Protein AF-A0AAU9REI6-F1 (afdb_monomer_lite)

Organism: Thlaspi arvense (NCBI:txid13288)

Radius of gyration: 18.53 Å; chains: 1; bounding box: 43×31×55 Å

Foldseek 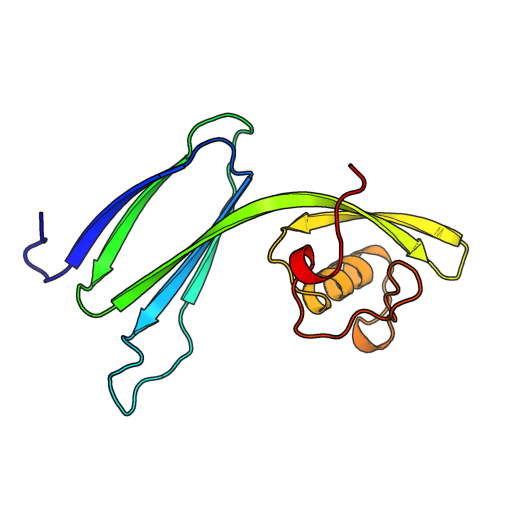3Di:
DQPPVQKDKDKDKDFQFQKKWKWKAADPVDPPGDGDTDIDIGGDPDGGDIDIDIDIGHPRIDIDMDGKHWDWDWDQDPVRDIDIDTDIQFQWLLNVLVRVCVVPVDHSVPDFDDDPNDTGDTPDGCNVRPDDPD

Structure (mmCIF, N/CA/C/O backbone):
data_AF-A0AAU9REI6-F1
#
_entry.id   AF-A0AAU9REI6-F1
#
loop_
_atom_site.group_PDB
_atom_site.id
_atom_site.type_symbol
_atom_site.label_atom_id
_atom_site.label_alt_id
_atom_site.label_comp_id
_atom_site.label_asym_id
_atom_site.label_entity_id
_atom_site.label_seq_id
_atom_site.pdbx_PDB_ins_code
_atom_site.Cartn_x
_atom_site.Cartn_y
_atom_site.Cartn_z
_atom_site.occupancy
_atom_site.B_iso_or_equiv
_atom_site.auth_seq_id
_atom_site.auth_comp_id
_atom_site.auth_asym_id
_atom_site.auth_atom_id
_atom_site.pdbx_PDB_model_num
ATOM 1 N N . MET A 1 1 ? 6.365 8.057 -30.609 1.00 49.59 1 MET A N 1
ATOM 2 C CA . MET A 1 1 ? 7.638 8.541 -31.191 1.00 49.59 1 MET A CA 1
ATOM 3 C C . MET A 1 1 ? 8.762 8.070 -30.280 1.00 49.59 1 MET A C 1
ATOM 5 O O . MET A 1 1 ? 8.627 8.240 -29.077 1.00 49.59 1 MET A O 1
ATOM 9 N N . LYS A 1 2 ? 9.795 7.400 -30.807 1.00 52.91 2 LYS A N 1
ATOM 10 C CA . LYS A 1 2 ? 10.993 7.056 -30.023 1.00 52.91 2 LYS A CA 1
ATOM 11 C C . LYS A 1 2 ? 11.885 8.297 -29.973 1.00 52.91 2 LYS A C 1
ATOM 13 O O . LYS A 1 2 ? 12.128 8.879 -31.028 1.00 52.91 2 LYS A O 1
ATOM 18 N N . ASN A 1 3 ? 12.324 8.707 -28.786 1.00 55.12 3 ASN A N 1
ATOM 19 C CA . ASN A 1 3 ? 13.347 9.743 -28.659 1.00 55.12 3 ASN A CA 1
ATOM 20 C C . ASN A 1 3 ? 14.689 9.189 -29.157 1.00 55.12 3 ASN A C 1
ATOM 22 O O . ASN A 1 3 ? 14.916 7.976 -29.146 1.00 55.12 3 ASN A O 1
ATOM 26 N N . VAL A 1 4 ? 15.570 10.087 -29.598 1.00 60.38 4 VAL A N 1
ATOM 27 C CA . VAL A 1 4 ? 16.878 9.788 -30.215 1.00 60.38 4 VAL A CA 1
ATOM 28 C C . VAL A 1 4 ? 17.780 8.930 -29.300 1.00 60.38 4 VAL A C 1
ATOM 30 O O . VAL A 1 4 ? 18.667 8.234 -29.783 1.00 60.38 4 VAL A O 1
ATOM 33 N N . ASP A 1 5 ? 17.457 8.875 -28.004 1.00 70.81 5 ASP A N 1
ATOM 34 C CA . ASP A 1 5 ? 18.157 8.132 -26.949 1.00 70.81 5 ASP A CA 1
ATOM 35 C C . ASP A 1 5 ? 17.648 6.688 -26.739 1.00 70.81 5 ASP A C 1
ATOM 37 O O . ASP A 1 5 ? 18.008 6.030 -25.765 1.00 70.81 5 ASP A O 1
ATOM 41 N N . GLY A 1 6 ? 16.759 6.177 -27.601 1.00 75.06 6 GLY A N 1
ATOM 42 C CA . GLY A 1 6 ? 16.184 4.828 -27.457 1.00 75.06 6 GLY A CA 1
ATOM 43 C C . GLY A 1 6 ? 15.088 4.713 -26.388 1.00 75.06 6 GLY A C 1
ATOM 44 O O . GLY A 1 6 ? 14.629 3.608 -26.073 1.00 75.06 6 GLY A O 1
ATOM 45 N N . LYS A 1 7 ? 14.627 5.847 -25.858 1.00 82.44 7 LYS A N 1
ATOM 46 C CA . LYS A 1 7 ? 13.520 5.936 -24.904 1.00 82.44 7 LYS A CA 1
ATOM 47 C C . LYS A 1 7 ? 12.178 6.078 -25.613 1.00 82.44 7 LYS A C 1
ATOM 49 O O . LYS A 1 7 ? 12.062 6.705 -26.669 1.00 82.44 7 LYS A O 1
ATOM 54 N N . THR A 1 8 ? 11.157 5.484 -25.016 1.00 82.94 8 THR A N 1
ATOM 55 C CA . THR A 1 8 ? 9.771 5.556 -25.463 1.00 82.94 8 THR A CA 1
ATOM 56 C C . THR A 1 8 ? 8.959 6.325 -24.433 1.00 82.94 8 THR A C 1
ATOM 58 O O . THR A 1 8 ? 9.051 6.071 -23.233 1.00 82.94 8 THR A O 1
ATOM 61 N N . MET A 1 9 ? 8.158 7.271 -24.917 1.00 84.31 9 MET A N 1
ATOM 62 C CA . MET A 1 9 ? 7.203 8.000 -24.094 1.00 84.31 9 MET A CA 1
ATOM 63 C C . MET A 1 9 ? 5.890 7.217 -24.022 1.00 84.31 9 MET A C 1
ATOM 65 O O . MET A 1 9 ? 5.316 6.863 -25.055 1.00 84.31 9 MET A O 1
ATOM 69 N N . LEU A 1 10 ? 5.436 6.946 -22.806 1.00 84.62 10 LEU A N 1
ATOM 70 C CA . LEU A 1 10 ? 4.155 6.331 -22.495 1.00 84.62 10 LEU A CA 1
ATOM 71 C C . LEU A 1 10 ? 3.254 7.397 -21.879 1.00 84.62 10 LEU A C 1
ATOM 73 O O . LEU A 1 10 ? 3.571 7.932 -20.817 1.00 84.62 10 LEU A O 1
ATOM 77 N N . ASN A 1 11 ? 2.136 7.669 -22.546 1.00 84.50 11 ASN A N 1
ATOM 78 C CA . ASN A 1 11 ? 1.111 8.589 -22.069 1.00 84.50 11 ASN A CA 1
ATOM 79 C C . ASN A 1 11 ? -0.104 7.763 -21.661 1.00 84.50 11 ASN A C 1
ATOM 81 O O . ASN A 1 11 ? -0.622 6.984 -22.462 1.00 84.50 11 ASN A O 1
ATOM 85 N N . LEU A 1 12 ? -0.527 7.910 -20.414 1.00 82.75 12 LEU A N 1
ATOM 86 C CA . LEU A 1 12 ? -1.611 7.141 -19.821 1.00 82.75 12 LEU A CA 1
ATOM 87 C C . LEU A 1 12 ? -2.624 8.108 -19.228 1.00 82.75 12 LEU A C 1
ATOM 89 O O . LEU A 1 12 ? -2.256 8.967 -18.429 1.00 82.75 12 LEU A O 1
ATOM 93 N N . GLU A 1 13 ? -3.886 7.927 -19.594 1.00 84.00 13 GLU A N 1
ATOM 94 C CA . GLU A 1 13 ? -5.023 8.598 -18.973 1.00 84.00 13 GLU A CA 1
ATOM 95 C C . GLU A 1 13 ? -5.792 7.556 -18.163 1.00 84.00 13 GLU A C 1
ATOM 97 O O . GLU A 1 13 ? -6.160 6.501 -18.687 1.00 84.00 13 GLU A O 1
ATOM 102 N N . VAL A 1 14 ? -5.981 7.817 -16.872 1.00 77.12 14 VAL A N 1
ATOM 103 C CA . VAL A 1 14 ? -6.639 6.880 -15.964 1.00 77.12 14 VAL A CA 1
ATOM 104 C C . VAL A 1 14 ? -7.764 7.575 -15.208 1.00 77.12 14 VAL A C 1
ATOM 106 O O . VAL A 1 14 ? -7.540 8.541 -14.476 1.00 77.12 14 VAL A O 1
ATOM 109 N N . ASP A 1 15 ? -8.968 7.025 -15.350 1.00 75.44 15 ASP A N 1
ATOM 110 C CA . ASP A 1 15 ? -10.191 7.528 -14.727 1.00 75.44 15 ASP A CA 1
ATOM 111 C C . ASP A 1 15 ? -10.451 6.849 -13.374 1.00 75.44 15 ASP A C 1
ATOM 113 O O . ASP A 1 15 ? -10.076 5.695 -13.149 1.00 75.44 15 ASP A O 1
ATOM 117 N N . ASN A 1 16 ? -11.123 7.566 -12.465 1.00 64.62 16 ASN A N 1
ATOM 118 C CA . ASN A 1 16 ? -11.704 7.037 -11.218 1.00 64.62 16 ASN A CA 1
ATOM 119 C C . ASN A 1 16 ? -10.749 6.246 -10.300 1.00 64.62 16 ASN A C 1
ATOM 121 O O . ASN A 1 16 ? -11.188 5.451 -9.468 1.00 64.62 16 ASN A O 1
ATOM 125 N N . SER A 1 17 ? -9.443 6.465 -10.430 1.00 64.44 17 SER A N 1
ATOM 126 C CA . SER A 1 17 ? -8.415 5.757 -9.669 1.00 64.44 17 SER A CA 1
ATOM 127 C C . SER A 1 17 ? -7.885 6.633 -8.543 1.00 64.44 17 SER A C 1
ATOM 129 O O . SER A 1 17 ? -7.616 7.817 -8.751 1.00 64.44 17 SER A O 1
ATOM 131 N N . ASN A 1 18 ? -7.707 6.056 -7.350 1.00 72.00 18 ASN A N 1
ATOM 132 C CA . ASN A 1 18 ? -7.211 6.813 -6.194 1.00 72.00 18 ASN A CA 1
ATOM 133 C C . ASN A 1 18 ? -5.679 6.886 -6.194 1.00 72.00 18 ASN A C 1
ATOM 135 O O . ASN A 1 18 ? -5.109 7.852 -5.693 1.00 72.00 18 ASN A O 1
ATOM 139 N N . PHE A 1 19 ? -5.001 5.873 -6.733 1.00 79.06 19 PHE A N 1
ATOM 140 C CA . PHE A 1 19 ? -3.560 5.893 -6.969 1.00 79.06 19 PHE A CA 1
ATOM 141 C C . PHE A 1 19 ? -3.164 4.880 -8.043 1.00 79.06 19 PHE A C 1
ATOM 143 O O . PHE A 1 19 ? -3.918 3.957 -8.357 1.00 79.06 19 PHE A O 1
ATOM 150 N N . ILE A 1 20 ? -1.955 5.036 -8.573 1.00 83.00 20 ILE A N 1
ATOM 151 C CA . ILE A 1 20 ? -1.339 4.097 -9.510 1.00 83.00 20 ILE A CA 1
ATOM 152 C C . ILE A 1 20 ? 0.013 3.675 -8.949 1.00 83.00 20 ILE A C 1
ATOM 154 O O . ILE A 1 20 ? 0.840 4.517 -8.602 1.00 83.00 20 ILE A O 1
ATOM 158 N N . ASP A 1 21 ? 0.228 2.367 -8.870 1.00 83.44 21 ASP A N 1
ATOM 159 C CA . ASP A 1 21 ? 1.534 1.783 -8.602 1.00 83.44 21 ASP A CA 1
ATOM 160 C C . ASP A 1 21 ? 2.209 1.478 -9.944 1.00 83.44 21 ASP A C 1
ATOM 162 O O . ASP A 1 21 ? 1.668 0.757 -10.786 1.00 83.44 21 ASP A O 1
ATOM 166 N N . ILE A 1 22 ? 3.396 2.041 -10.144 1.00 86.12 22 ILE A N 1
ATOM 167 C CA . ILE A 1 22 ? 4.214 1.875 -11.345 1.00 86.12 22 ILE A CA 1
ATOM 168 C C . ILE A 1 22 ? 5.469 1.125 -10.942 1.00 86.12 22 ILE A C 1
ATOM 170 O O . ILE A 1 22 ? 6.223 1.595 -10.089 1.00 86.12 22 ILE A O 1
ATOM 174 N N . LYS A 1 23 ? 5.716 -0.022 -11.563 1.00 86.19 23 LYS A N 1
ATOM 175 C CA . LYS A 1 23 ? 6.941 -0.792 -11.363 1.00 86.19 23 LYS A CA 1
ATOM 176 C C . LYS A 1 23 ? 7.691 -0.858 -12.686 1.00 86.19 23 LYS A C 1
ATOM 178 O O . LYS A 1 23 ? 7.157 -1.343 -13.678 1.00 86.19 23 LYS A O 1
ATOM 183 N N . ILE A 1 24 ? 8.912 -0.333 -12.704 1.00 86.12 24 ILE A N 1
ATOM 184 C CA . ILE A 1 24 ? 9.781 -0.381 -13.886 1.00 86.12 24 ILE A CA 1
ATOM 185 C C . ILE A 1 24 ? 10.889 -1.388 -13.612 1.00 86.12 24 ILE A C 1
ATOM 187 O O . ILE A 1 24 ? 11.640 -1.229 -12.644 1.00 86.12 24 ILE A O 1
ATOM 191 N N . GLU A 1 25 ? 10.983 -2.409 -14.458 1.00 84.62 25 GLU A N 1
ATOM 192 C CA . GLU A 1 25 ? 11.917 -3.526 -14.304 1.00 84.62 25 GLU A CA 1
ATOM 193 C C . GLU A 1 25 ? 12.695 -3.775 -15.596 1.00 84.62 25 GLU A C 1
ATOM 195 O O . GLU A 1 25 ? 12.280 -3.371 -16.682 1.00 84.62 25 GLU A O 1
ATOM 200 N N . GLU A 1 26 ? 13.838 -4.448 -15.487 1.00 81.38 26 GLU A N 1
ATOM 201 C CA . GLU A 1 26 ? 14.521 -4.986 -16.663 1.00 81.38 26 GLU A CA 1
ATOM 202 C C . GLU A 1 26 ? 13.765 -6.208 -17.205 1.00 81.38 26 GLU A C 1
ATOM 204 O O . GLU A 1 26 ? 13.049 -6.884 -16.463 1.00 81.38 26 GLU A O 1
ATOM 209 N N . ASP A 1 27 ? 13.903 -6.482 -18.504 1.00 73.44 27 ASP A N 1
ATOM 210 C CA . ASP A 1 27 ? 13.279 -7.646 -19.135 1.00 73.44 27 ASP A CA 1
ATOM 211 C C . ASP A 1 27 ? 13.744 -8.955 -18.450 1.00 73.44 27 ASP A C 1
ATOM 213 O O . ASP A 1 27 ? 14.925 -9.314 -18.531 1.00 73.44 27 ASP A O 1
ATOM 217 N N . PRO A 1 28 ? 12.834 -9.702 -17.793 1.00 63.91 28 PRO A N 1
ATOM 218 C CA . PRO A 1 28 ? 13.172 -10.874 -16.995 1.00 63.91 28 PRO A CA 1
ATOM 219 C C . PRO A 1 28 ? 13.622 -12.069 -17.841 1.00 63.91 28 PRO A C 1
ATOM 221 O O . PRO A 1 28 ? 14.075 -13.067 -17.278 1.00 63.91 28 PRO A O 1
ATOM 224 N N . THR A 1 29 ? 13.493 -12.001 -19.171 1.00 71.38 29 THR A N 1
ATOM 225 C CA . THR A 1 29 ? 13.997 -13.031 -20.088 1.00 71.38 29 THR A CA 1
ATOM 226 C C . THR A 1 29 ? 15.512 -12.953 -20.290 1.00 71.38 29 THR A C 1
ATOM 228 O O . THR A 1 29 ? 16.111 -13.894 -20.816 1.00 71.38 29 THR A O 1
ATOM 231 N N . ARG A 1 30 ? 16.164 -11.870 -19.838 1.00 69.12 30 ARG A N 1
ATOM 232 C CA . ARG A 1 30 ? 17.610 -11.669 -19.981 1.00 69.12 30 ARG A CA 1
ATOM 233 C C . ARG A 1 30 ? 18.365 -12.248 -18.769 1.00 69.12 30 ARG A C 1
ATOM 235 O O . ARG A 1 30 ? 18.139 -11.819 -17.637 1.00 69.12 30 ARG A O 1
ATOM 242 N N . PRO A 1 31 ? 19.268 -13.228 -18.964 1.00 64.75 31 PRO A N 1
ATOM 243 C CA . PRO A 1 31 ? 19.987 -13.861 -17.860 1.00 64.75 31 PRO A CA 1
ATOM 244 C C . PRO A 1 31 ? 21.003 -12.906 -17.210 1.00 64.75 31 PRO A C 1
ATOM 246 O O . PRO A 1 31 ? 21.703 -12.170 -17.900 1.00 64.75 31 PRO A O 1
ATOM 249 N N . GLY A 1 32 ? 21.111 -12.952 -15.876 1.00 66.00 32 GLY A N 1
ATOM 250 C CA . GLY A 1 32 ? 22.107 -12.200 -15.092 1.00 66.00 32 GLY A CA 1
ATOM 251 C C . GLY A 1 32 ? 21.663 -10.825 -14.573 1.00 66.00 32 GLY A C 1
ATOM 252 O O . GLY A 1 32 ? 22.461 -10.146 -13.931 1.00 66.00 32 GLY A O 1
ATOM 253 N N . GLN A 1 33 ? 20.416 -10.414 -14.819 1.00 61.22 33 GLN A N 1
ATOM 254 C CA . GLN A 1 33 ? 19.882 -9.116 -14.392 1.00 61.22 33 GLN A CA 1
ATOM 255 C C . GLN A 1 33 ? 19.092 -9.186 -13.074 1.00 61.22 33 GLN A C 1
ATOM 257 O O . GLN A 1 33 ? 18.450 -10.189 -12.750 1.00 61.22 33 GLN A O 1
ATOM 262 N N . S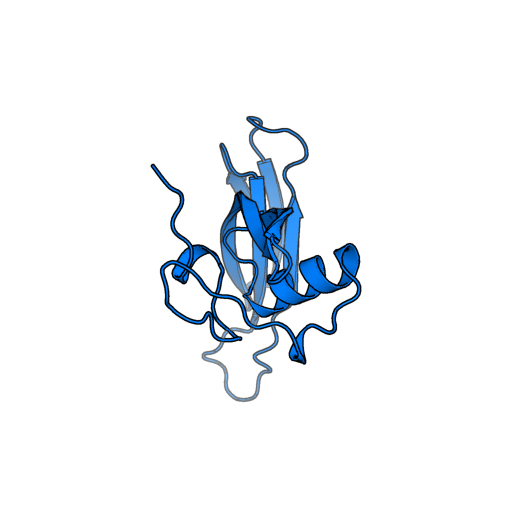ER A 1 34 ? 19.172 -8.112 -12.282 1.00 58.59 34 SER A N 1
ATOM 263 C CA . SER A 1 34 ? 18.517 -8.004 -10.974 1.00 58.59 34 SER A CA 1
ATOM 264 C C . SER A 1 34 ? 17.008 -7.809 -11.131 1.00 58.59 34 SER A C 1
ATOM 266 O O . SER A 1 34 ? 16.560 -6.919 -11.847 1.00 58.59 34 SER A O 1
ATOM 268 N N . ARG A 1 35 ? 16.210 -8.601 -10.403 1.00 61.06 35 ARG A N 1
ATOM 269 C CA . ARG A 1 35 ? 14.733 -8.539 -10.409 1.00 61.06 35 ARG A CA 1
ATOM 270 C C . ARG A 1 35 ? 14.142 -7.422 -9.539 1.00 61.06 35 ARG A C 1
ATOM 272 O O . ARG A 1 35 ? 12.932 -7.382 -9.330 1.00 61.06 35 ARG A O 1
ATOM 279 N N . HIS A 1 36 ? 14.973 -6.551 -8.974 1.00 60.50 36 HIS A N 1
ATOM 280 C CA . HIS A 1 36 ? 14.508 -5.464 -8.118 1.00 60.50 36 HIS A CA 1
ATOM 281 C C . HIS A 1 36 ? 14.149 -4.239 -8.966 1.00 60.50 36 HIS A C 1
ATOM 283 O O . HIS A 1 36 ? 14.934 -3.300 -9.081 1.00 60.50 36 HIS A O 1
ATOM 289 N N . GLY A 1 37 ? 12.962 -4.243 -9.574 1.00 66.12 37 GLY A N 1
ATOM 290 C CA . GLY A 1 37 ? 12.413 -3.046 -10.196 1.00 66.12 37 GLY A CA 1
ATOM 291 C C . GLY A 1 37 ? 12.055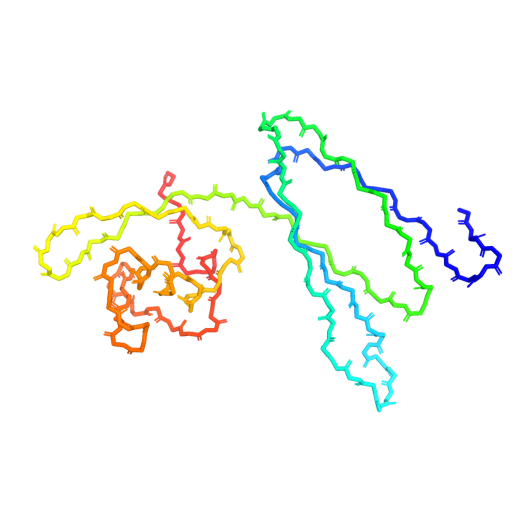 -1.972 -9.176 1.00 66.12 37 GLY A C 1
ATOM 292 O O . GLY A 1 37 ? 11.777 -2.243 -8.004 1.00 66.12 37 GLY A O 1
ATOM 293 N N . LYS A 1 38 ? 12.049 -0.718 -9.631 1.00 76.25 38 LYS A N 1
ATOM 294 C CA . LYS A 1 38 ? 11.674 0.422 -8.792 1.00 76.25 38 LYS A CA 1
ATOM 295 C C . LYS A 1 38 ? 10.158 0.569 -8.803 1.00 76.25 38 LYS A C 1
ATOM 297 O O . LYS A 1 38 ? 9.579 0.842 -9.853 1.00 76.25 38 LYS A O 1
ATOM 302 N N . LEU A 1 39 ? 9.539 0.405 -7.635 1.00 77.94 39 LEU A N 1
ATOM 303 C CA . LEU A 1 39 ? 8.123 0.693 -7.424 1.00 77.94 39 LEU A CA 1
ATOM 304 C C . LEU A 1 39 ? 7.948 2.169 -7.044 1.00 77.94 39 LEU A C 1
ATOM 306 O O . LEU A 1 39 ? 8.596 2.659 -6.119 1.00 77.94 39 LEU A O 1
ATOM 310 N N . ALA A 1 40 ? 7.063 2.869 -7.742 1.00 80.56 40 ALA A N 1
ATOM 311 C CA . ALA A 1 40 ? 6.643 4.226 -7.432 1.00 80.56 40 ALA A CA 1
ATOM 312 C C . ALA A 1 40 ? 5.118 4.270 -7.309 1.00 80.56 40 ALA A C 1
ATOM 314 O O . ALA A 1 40 ? 4.408 3.824 -8.206 1.00 80.56 40 ALA A O 1
ATOM 315 N N . LYS A 1 41 ? 4.622 4.829 -6.204 1.00 81.75 41 LYS A N 1
ATOM 316 C CA . LYS A 1 41 ? 3.192 5.026 -5.953 1.00 81.75 41 LYS A CA 1
ATOM 317 C C . LYS A 1 41 ? 2.831 6.476 -6.237 1.00 81.75 41 LYS A C 1
ATOM 319 O O . LYS A 1 41 ? 3.351 7.378 -5.580 1.00 81.75 41 LYS A O 1
ATOM 324 N N . ILE A 1 42 ? 1.955 6.700 -7.210 1.00 81.19 42 ILE A N 1
ATOM 325 C CA . ILE A 1 42 ? 1.487 8.029 -7.607 1.00 81.19 42 ILE A CA 1
ATOM 326 C C . ILE A 1 42 ? 0.050 8.211 -7.103 1.00 81.19 42 ILE A C 1
ATOM 328 O O . ILE A 1 42 ? -0.859 7.561 -7.623 1.00 81.19 42 ILE A O 1
ATOM 332 N N . PRO A 1 43 ? -0.184 9.057 -6.084 1.00 75.81 43 PRO A N 1
ATOM 333 C CA . PRO A 1 43 ? -1.528 9.328 -5.588 1.00 75.81 43 PRO A CA 1
ATOM 334 C C . PRO A 1 43 ? -2.282 10.265 -6.531 1.00 75.81 43 PRO A C 1
ATOM 336 O O . PRO A 1 43 ? -1.714 11.240 -7.032 1.00 75.81 43 PRO A O 1
ATOM 339 N N . ASN A 1 44 ? -3.577 10.012 -6.724 1.00 73.94 44 ASN A N 1
ATOM 340 C CA . ASN A 1 44 ? -4.461 10.974 -7.364 1.00 73.94 44 ASN A CA 1
ATOM 341 C C . ASN A 1 44 ? -4.801 12.087 -6.372 1.00 73.94 44 ASN A C 1
ATOM 343 O O . ASN A 1 44 ? -5.303 11.829 -5.278 1.00 73.94 44 ASN A O 1
ATOM 347 N N . LYS A 1 45 ? -4.457 13.326 -6.737 1.00 67.69 45 LYS A N 1
ATOM 348 C CA . LYS A 1 45 ? -4.630 14.499 -5.872 1.00 67.69 45 LYS A CA 1
ATOM 349 C C . LYS A 1 45 ? -6.088 14.950 -5.793 1.00 67.69 45 LYS A C 1
ATOM 351 O O . LYS A 1 45 ? -6.457 15.542 -4.783 1.00 67.69 45 LYS A O 1
ATOM 356 N N . THR A 1 46 ? -6.902 14.627 -6.799 1.00 62.81 46 THR A N 1
ATOM 357 C CA . THR A 1 46 ? -8.312 15.022 -6.858 1.00 62.81 46 THR A CA 1
ATOM 358 C C . THR A 1 46 ? -9.185 13.813 -7.179 1.00 62.81 46 THR A C 1
ATOM 360 O O . THR A 1 46 ? -9.062 13.185 -8.229 1.00 62.81 46 THR A O 1
ATOM 363 N N . LEU A 1 47 ? -10.088 13.470 -6.260 1.00 60.47 47 LEU A N 1
ATOM 364 C CA . LEU A 1 47 ? -11.007 12.348 -6.437 1.00 60.47 47 LEU A CA 1
ATOM 365 C C . LEU A 1 47 ? -12.023 12.670 -7.546 1.00 60.47 47 LEU A C 1
ATOM 367 O O . LEU A 1 47 ? -12.756 13.648 -7.436 1.00 60.47 47 LEU A O 1
ATOM 371 N N . GLY A 1 48 ? -12.077 11.838 -8.589 1.00 63.28 48 GLY A N 1
ATOM 372 C CA . GLY A 1 48 ? -12.994 12.009 -9.726 1.00 63.28 48 GLY A CA 1
ATOM 373 C C . GLY A 1 48 ? -12.411 12.773 -10.919 1.00 63.28 48 GLY A C 1
ATOM 374 O O . GLY A 1 48 ? -13.076 12.871 -11.946 1.00 63.28 48 GLY A O 1
ATOM 375 N N . GLU A 1 49 ? -11.171 13.265 -10.826 1.00 73.38 49 GLU A N 1
ATOM 376 C CA . GLU A 1 49 ? -10.444 13.789 -11.985 1.00 73.38 49 GLU A CA 1
ATOM 377 C C . GLU A 1 49 ? -9.610 12.696 -12.657 1.00 73.38 49 GLU A C 1
ATOM 379 O O . GLU A 1 49 ? -9.085 11.782 -12.006 1.00 73.38 49 GLU A O 1
ATOM 384 N N . LYS A 1 50 ? -9.471 12.825 -13.978 1.00 77.44 50 LYS A N 1
ATOM 385 C CA . LYS A 1 50 ? -8.600 11.976 -14.785 1.00 77.44 50 LYS A CA 1
ATOM 386 C C . LYS A 1 50 ? -7.144 12.232 -14.420 1.00 77.44 50 LYS A C 1
ATOM 388 O O . LYS A 1 50 ? -6.690 13.376 -14.418 1.00 77.44 50 LYS A O 1
ATOM 393 N N . MET A 1 51 ? -6.392 11.171 -14.157 1.00 79.88 51 MET A N 1
ATOM 394 C CA . MET A 1 51 ? -4.952 11.269 -13.957 1.00 79.88 51 MET A CA 1
ATOM 395 C C . MET A 1 51 ? -4.232 11.055 -15.286 1.00 79.88 51 MET A C 1
ATOM 397 O O . MET A 1 51 ? -4.358 9.997 -15.896 1.00 79.88 51 MET A O 1
ATOM 401 N N . ASN A 1 52 ? -3.424 12.038 -15.684 1.00 83.25 52 ASN A N 1
ATOM 402 C CA . ASN A 1 52 ? -2.528 11.933 -16.831 1.00 83.25 52 ASN A CA 1
ATOM 403 C C . ASN A 1 52 ? -1.101 11.651 -16.362 1.00 83.25 52 ASN A C 1
ATOM 405 O O . ASN A 1 52 ? -0.524 12.436 -15.606 1.00 83.25 52 ASN A O 1
ATOM 409 N N . ILE A 1 53 ? -0.526 10.546 -16.824 1.00 83.50 53 ILE A N 1
ATOM 410 C CA . ILE A 1 53 ? 0.850 10.157 -16.525 1.00 83.50 53 ILE A CA 1
ATOM 411 C C . ILE A 1 53 ? 1.632 10.105 -17.828 1.00 83.50 53 ILE A C 1
ATOM 413 O O . ILE A 1 53 ? 1.290 9.352 -18.735 1.00 83.50 53 ILE A O 1
ATOM 417 N N . ASN A 1 54 ? 2.717 10.872 -17.876 1.00 85.75 54 ASN A N 1
ATOM 418 C CA . ASN A 1 54 ? 3.704 10.800 -18.942 1.00 85.75 54 ASN A CA 1
ATOM 419 C C . ASN A 1 54 ? 4.975 10.182 -18.359 1.00 85.75 54 ASN A C 1
ATOM 421 O O . ASN A 1 54 ? 5.570 10.736 -17.432 1.00 85.75 54 ASN A O 1
ATOM 425 N N . LEU A 1 55 ? 5.370 9.021 -18.872 1.00 85.38 55 LEU A N 1
ATOM 426 C CA . LEU A 1 55 ? 6.570 8.304 -18.451 1.00 85.38 55 LEU A CA 1
ATOM 427 C C . LEU A 1 55 ? 7.504 8.167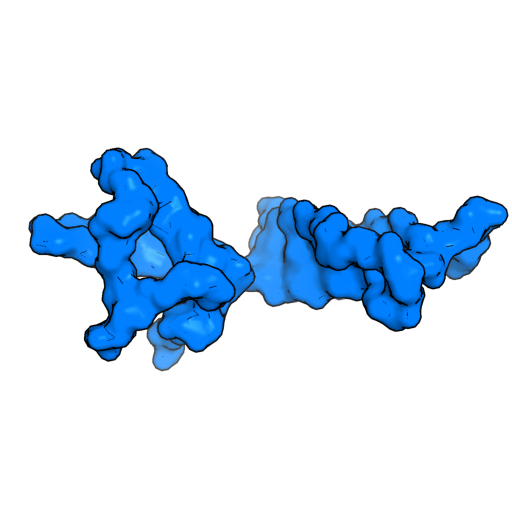 -19.639 1.00 85.38 55 LEU A C 1
ATOM 429 O O . LEU A 1 55 ? 7.104 7.681 -20.693 1.00 85.38 55 LEU A O 1
ATOM 433 N N . GLU A 1 56 ? 8.762 8.537 -19.457 1.00 86.69 56 GLU A N 1
ATOM 434 C CA . GLU A 1 56 ? 9.805 8.228 -20.423 1.00 86.69 56 GLU A CA 1
ATOM 435 C C . GLU A 1 56 ? 10.583 7.007 -19.935 1.00 86.69 56 GLU A C 1
ATOM 437 O O . GLU A 1 56 ? 11.188 7.028 -18.860 1.00 86.69 56 GLU A O 1
ATOM 442 N N . VAL A 1 57 ? 10.531 5.921 -20.705 1.00 85.31 57 VAL A N 1
ATOM 443 C CA . VAL A 1 57 ? 11.108 4.632 -20.314 1.00 85.31 57 VAL A CA 1
ATOM 444 C C . VAL A 1 57 ? 11.998 4.096 -21.427 1.00 85.31 57 VAL A C 1
ATOM 446 O O . VAL A 1 57 ? 11.662 4.181 -22.607 1.00 85.31 57 VAL A O 1
ATOM 449 N N . ASP A 1 58 ? 13.150 3.539 -21.058 1.00 86.62 58 ASP A N 1
ATOM 450 C CA . ASP A 1 58 ? 14.042 2.863 -22.000 1.00 86.62 58 ASP A CA 1
ATOM 451 C C . ASP A 1 58 ? 13.323 1.689 -22.676 1.00 86.62 58 ASP A C 1
ATOM 453 O O . ASP A 1 58 ? 12.660 0.894 -22.011 1.00 86.62 58 ASP A O 1
ATOM 457 N N . SER A 1 59 ? 13.496 1.531 -23.991 1.00 80.75 59 SER A N 1
ATOM 458 C CA . SER A 1 59 ? 12.791 0.487 -24.758 1.00 80.75 59 SER A CA 1
ATOM 459 C C . SER A 1 59 ? 13.150 -0.955 -24.353 1.00 80.75 59 SER A C 1
ATOM 461 O O . SER A 1 59 ? 12.530 -1.891 -24.845 1.00 80.75 59 SER A O 1
ATOM 463 N N . SER A 1 60 ? 14.161 -1.147 -23.500 1.00 82.12 60 SER A N 1
ATOM 464 C CA . SER A 1 60 ? 14.600 -2.442 -22.961 1.00 82.12 60 SER A CA 1
ATOM 465 C C . SER A 1 60 ? 13.973 -2.807 -21.609 1.00 82.12 60 SER A C 1
ATOM 467 O O . SER A 1 60 ? 14.274 -3.876 -21.077 1.00 82.12 60 SER A O 1
ATOM 469 N N . LYS A 1 61 ? 13.155 -1.923 -21.027 1.00 85.50 61 LYS A N 1
ATOM 470 C CA . LYS A 1 61 ? 12.523 -2.122 -19.718 1.00 85.50 61 LYS A CA 1
ATOM 471 C C . LYS A 1 61 ? 11.056 -2.499 -19.867 1.00 85.50 61 LYS A C 1
ATOM 473 O O . LYS A 1 61 ? 10.373 -2.054 -20.787 1.00 85.50 61 LYS A O 1
ATOM 478 N N . ILE A 1 62 ? 10.569 -3.282 -18.914 1.00 83.62 62 ILE A N 1
ATOM 479 C CA . ILE A 1 62 ? 9.154 -3.601 -18.756 1.00 83.62 62 ILE A CA 1
ATOM 480 C C . ILE A 1 62 ? 8.541 -2.625 -17.755 1.00 83.62 62 ILE A C 1
ATOM 482 O O . ILE A 1 62 ? 9.149 -2.283 -16.738 1.00 83.62 62 ILE A O 1
ATOM 486 N N . VAL A 1 63 ? 7.328 -2.167 -18.063 1.00 86.25 63 VAL A N 1
ATOM 487 C CA . VAL A 1 63 ? 6.540 -1.283 -17.204 1.00 86.25 63 VAL A CA 1
ATOM 488 C C . VAL A 1 63 ? 5.285 -2.023 -16.768 1.00 86.25 63 VAL A C 1
ATOM 490 O O . VAL A 1 63 ? 4.377 -2.242 -17.566 1.00 86.25 63 VAL A O 1
ATOM 493 N N . ASP A 1 64 ? 5.233 -2.373 -15.490 1.00 86.12 64 ASP A N 1
ATOM 494 C CA . ASP A 1 64 ? 4.046 -2.903 -14.833 1.00 86.12 64 ASP A CA 1
ATOM 495 C C . ASP A 1 64 ? 3.239 -1.741 -14.243 1.00 86.12 64 ASP A C 1
ATOM 497 O O . ASP A 1 64 ? 3.733 -0.966 -13.417 1.00 86.12 64 ASP A O 1
ATOM 501 N N . LEU A 1 65 ? 1.973 -1.642 -14.642 1.00 84.94 65 LEU A N 1
ATOM 502 C CA . LEU A 1 65 ? 1.037 -0.622 -14.175 1.00 84.94 65 LEU A CA 1
ATOM 503 C C . LEU A 1 65 ? -0.079 -1.288 -13.382 1.00 84.94 65 LEU A C 1
ATOM 505 O O . LEU A 1 65 ? -0.740 -2.203 -13.874 1.00 84.94 65 LEU A O 1
ATOM 509 N N . ARG A 1 66 ? -0.307 -0.828 -12.151 1.00 82.81 66 ARG A N 1
ATOM 510 C CA . ARG A 1 66 ? -1.371 -1.346 -11.289 1.00 82.81 66 ARG A CA 1
ATOM 511 C C . ARG A 1 66 ? -2.237 -0.205 -10.785 1.00 82.81 66 ARG A C 1
ATOM 513 O O . ARG A 1 66 ? -1.764 0.707 -10.113 1.00 82.81 66 ARG A O 1
ATOM 520 N N . ILE A 1 67 ? -3.523 -0.282 -11.101 1.00 83.44 67 ILE A N 1
ATOM 521 C CA . ILE A 1 67 ? -4.519 0.713 -10.709 1.00 83.44 67 ILE A CA 1
ATOM 522 C C . ILE A 1 67 ? -5.083 0.351 -9.339 1.00 83.44 67 ILE A C 1
ATOM 524 O O . ILE A 1 67 ? -5.612 -0.745 -9.150 1.00 83.44 67 ILE A O 1
ATOM 528 N N . GLY A 1 68 ? -4.923 1.253 -8.375 1.00 80.50 68 GLY A N 1
ATOM 529 C CA . GLY A 1 68 ? -5.275 1.023 -6.985 1.00 80.50 68 GLY A CA 1
ATOM 530 C C . GLY A 1 68 ? -6.414 1.912 -6.505 1.00 80.50 68 GLY A C 1
ATOM 531 O O . GLY A 1 68 ? -6.534 3.085 -6.870 1.00 80.50 68 GLY A O 1
ATOM 532 N N . HIS A 1 69 ? -7.220 1.355 -5.605 1.00 79.06 69 HIS A N 1
ATOM 533 C CA . HIS A 1 69 ? -8.217 2.112 -4.858 1.00 79.06 69 HIS A CA 1
ATOM 534 C C . HIS A 1 69 ? -7.822 2.184 -3.389 1.00 79.06 69 HIS A C 1
ATOM 536 O O . HIS A 1 69 ? -7.207 1.274 -2.826 1.00 79.06 69 HIS A O 1
ATOM 542 N N . VAL A 1 70 ? -8.176 3.304 -2.774 1.00 78.94 70 VAL A N 1
ATOM 543 C CA . VAL A 1 70 ? -8.046 3.504 -1.331 1.00 78.94 70 VAL A CA 1
ATOM 544 C C . VAL A 1 70 ? -9.340 3.046 -0.683 1.00 78.94 70 VAL A C 1
ATOM 546 O O . VAL A 1 70 ? -10.415 3.462 -1.107 1.00 78.94 70 VAL A O 1
ATOM 549 N N . MET A 1 71 ? -9.225 2.227 0.354 1.00 81.69 71 MET A N 1
ATOM 550 C CA . MET A 1 71 ? -10.338 1.811 1.195 1.00 81.69 71 MET A CA 1
ATOM 551 C C . MET A 1 71 ? -10.048 2.148 2.657 1.00 81.69 71 MET A C 1
ATOM 553 O O . MET A 1 71 ? -8.892 2.204 3.088 1.00 81.69 71 MET A O 1
ATOM 557 N N . GLN A 1 72 ? -11.107 2.372 3.429 1.00 86.62 72 GLN A N 1
ATOM 558 C CA . GLN A 1 72 ? -11.012 2.421 4.882 1.00 86.62 72 GLN A CA 1
ATOM 559 C C . GLN A 1 72 ? -11.328 1.044 5.448 1.00 86.62 72 GLN A C 1
ATOM 561 O O . GLN A 1 72 ? -12.320 0.422 5.071 1.00 86.62 72 GLN A O 1
ATOM 566 N N . ILE A 1 73 ? -10.485 0.579 6.364 1.00 88.31 73 ILE A N 1
ATOM 567 C CA . ILE A 1 73 ? -10.731 -0.631 7.141 1.00 88.31 73 ILE A CA 1
ATOM 568 C C . ILE A 1 73 ? -10.858 -0.277 8.618 1.00 88.31 73 ILE A C 1
ATOM 570 O O . ILE A 1 73 ? -10.211 0.649 9.116 1.00 88.31 73 ILE A O 1
ATOM 574 N N . PHE A 1 74 ? -11.684 -1.047 9.314 1.00 89.81 74 PHE A N 1
ATOM 575 C CA . PHE A 1 74 ? -11.876 -0.939 10.752 1.00 89.81 74 PHE A CA 1
ATOM 576 C C . PHE A 1 74 ? -11.175 -2.114 11.419 1.00 89.81 74 PHE A C 1
ATOM 578 O O . PHE A 1 74 ? -11.539 -3.271 11.205 1.00 89.81 74 PHE A O 1
ATOM 585 N N . CYS A 1 75 ? -10.162 -1.825 12.224 1.00 89.75 75 CYS A N 1
ATOM 586 C CA . CYS A 1 75 ? -9.457 -2.838 12.994 1.00 89.75 75 CYS A CA 1
ATOM 587 C C . CYS A 1 75 ? -9.912 -2.752 14.446 1.00 89.75 75 CYS A C 1
ATOM 589 O O . CYS A 1 75 ? -9.821 -1.700 15.074 1.00 89.75 75 CYS A O 1
ATOM 591 N N . LYS A 1 76 ? -10.399 -3.867 14.990 1.00 90.31 76 LYS A N 1
ATOM 592 C CA . LYS A 1 76 ? -10.737 -3.972 16.408 1.00 90.31 76 LYS A CA 1
ATOM 593 C C . LYS A 1 76 ? -9.558 -4.581 17.157 1.00 90.31 76 LYS A C 1
ATOM 595 O O . LYS A 1 76 ? -9.103 -5.668 16.808 1.00 90.31 76 LYS A O 1
ATOM 600 N N . THR A 1 77 ? -9.060 -3.884 18.170 1.00 87.56 77 THR A N 1
ATOM 601 C CA . THR A 1 77 ? -7.975 -4.379 19.020 1.00 87.56 77 THR A CA 1
ATOM 602 C C . THR A 1 77 ? -8.506 -5.424 20.003 1.00 87.56 77 THR A C 1
ATOM 604 O O . THR A 1 77 ? -9.711 -5.505 20.262 1.00 87.56 77 THR A O 1
ATOM 607 N N . HIS A 1 78 ? -7.609 -6.212 20.602 1.00 83.88 78 HIS A N 1
ATOM 608 C CA . HIS A 1 78 ? -7.979 -7.187 21.637 1.00 83.88 78 HIS A CA 1
ATOM 609 C C . HIS A 1 78 ? -8.606 -6.533 22.886 1.00 83.88 78 HIS A C 1
ATOM 611 O O . HIS A 1 78 ? -9.339 -7.191 23.613 1.00 83.88 78 HIS A O 1
ATOM 617 N N . MET A 1 79 ? -8.377 -5.230 23.099 1.00 86.75 79 MET A N 1
ATOM 618 C CA . MET A 1 79 ? -9.002 -4.434 24.166 1.00 86.75 79 MET A CA 1
ATOM 619 C C . MET A 1 79 ? -10.392 -3.897 23.780 1.00 86.75 79 MET A C 1
ATOM 621 O O . MET A 1 79 ? -11.012 -3.163 24.542 1.00 86.75 79 MET A O 1
ATOM 625 N N . GLY A 1 80 ? -10.884 -4.209 22.576 1.00 88.38 80 GLY A N 1
ATOM 626 C CA . GLY A 1 80 ? -12.192 -3.777 22.087 1.00 88.38 80 GLY A CA 1
ATOM 627 C C . GLY A 1 80 ? -12.230 -2.388 21.441 1.00 88.38 80 GLY A C 1
ATOM 628 O O . GLY A 1 80 ? -13.279 -2.010 20.917 1.00 88.38 80 GLY A O 1
ATOM 629 N N . LYS A 1 81 ? -11.110 -1.654 21.406 1.00 91.50 81 LYS A N 1
ATOM 630 C CA . LYS A 1 81 ? -10.994 -0.358 20.718 1.00 91.50 81 LYS A CA 1
ATOM 631 C C . LYS A 1 81 ? -11.043 -0.565 19.204 1.00 91.50 81 LYS A C 1
ATOM 633 O O . LYS A 1 81 ? -10.369 -1.448 18.681 1.00 91.50 81 LYS A O 1
ATOM 638 N N . THR A 1 82 ? -11.813 0.258 18.498 1.00 91.38 82 THR A N 1
ATOM 639 C CA . THR A 1 82 ? -11.835 0.254 17.028 1.00 91.38 82 THR A CA 1
ATOM 640 C C . THR A 1 82 ? -10.966 1.389 16.505 1.00 91.38 82 THR A C 1
ATOM 642 O O . THR A 1 82 ? -11.139 2.535 16.915 1.00 91.38 82 THR A O 1
ATOM 645 N N . ILE A 1 83 ? -10.036 1.070 15.609 1.00 92.06 83 ILE A N 1
ATOM 646 C CA . ILE A 1 83 ? -9.205 2.036 14.892 1.00 92.06 83 ILE A CA 1
ATOM 647 C C . ILE A 1 83 ? -9.560 2.017 13.408 1.00 92.06 83 ILE A C 1
ATOM 649 O O . ILE A 1 83 ? -9.795 0.957 12.826 1.00 92.06 83 ILE A O 1
ATOM 653 N N . THR A 1 84 ? -9.573 3.194 12.792 1.00 91.25 84 THR A N 1
ATOM 654 C CA . THR A 1 84 ? -9.782 3.341 11.350 1.00 91.25 84 THR A CA 1
ATOM 655 C C . THR A 1 84 ? -8.432 3.490 10.660 1.00 91.25 84 THR A C 1
ATOM 657 O O . THR A 1 84 ? -7.619 4.340 11.041 1.00 91.25 84 THR A O 1
ATOM 660 N N . LEU A 1 85 ? -8.191 2.673 9.636 1.00 90.50 85 LEU A N 1
ATOM 661 C CA . LEU A 1 85 ? -6.986 2.723 8.812 1.00 90.50 85 LEU A CA 1
ATOM 662 C C . LEU A 1 85 ? -7.348 2.979 7.356 1.00 90.50 85 LEU A C 1
ATOM 664 O O . LEU A 1 85 ? -8.220 2.319 6.796 1.00 90.50 85 LEU A O 1
ATOM 668 N N . THR A 1 86 ? -6.610 3.889 6.731 1.00 87.88 86 THR A N 1
ATOM 669 C CA . THR A 1 86 ? -6.654 4.108 5.286 1.00 87.88 86 THR A CA 1
ATOM 670 C C . THR A 1 86 ? -5.596 3.231 4.625 1.00 87.88 86 THR A C 1
ATOM 6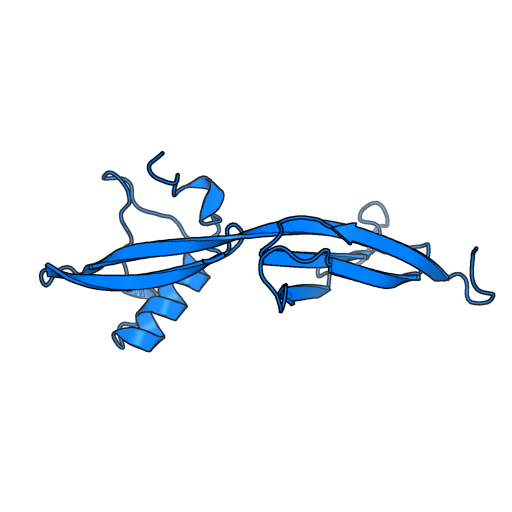72 O O . THR A 1 86 ? -4.390 3.426 4.842 1.00 87.88 86 THR A O 1
ATOM 675 N N . VAL A 1 87 ? -6.043 2.259 3.831 1.00 87.12 87 VAL A N 1
ATOM 676 C CA . VAL A 1 87 ? -5.186 1.274 3.159 1.00 87.12 87 VAL A CA 1
ATOM 677 C C . VAL A 1 87 ? -5.445 1.277 1.655 1.00 87.12 87 VAL A C 1
ATOM 679 O O . VAL A 1 87 ? -6.570 1.477 1.197 1.00 87.12 87 VAL A O 1
ATOM 682 N N . GLY A 1 88 ? -4.393 1.077 0.870 1.00 85.06 88 GLY A N 1
ATOM 683 C CA . GLY A 1 88 ? -4.504 0.822 -0.561 1.00 85.06 88 GLY A CA 1
ATOM 684 C C . GLY A 1 88 ? -4.801 -0.648 -0.845 1.00 85.06 88 GLY A C 1
ATOM 685 O O . GLY A 1 88 ? -4.383 -1.524 -0.090 1.00 85.06 88 GLY A O 1
ATOM 686 N N . SER A 1 89 ? -5.470 -0.932 -1.963 1.00 80.69 89 SER A N 1
ATOM 687 C CA . SER A 1 89 ? -5.766 -2.296 -2.435 1.00 80.69 89 SER A CA 1
ATOM 688 C C . SER A 1 89 ? -4.521 -3.173 -2.654 1.00 80.69 89 SER A C 1
ATOM 690 O O . SER A 1 89 ? -4.609 -4.399 -2.589 1.00 80.69 89 SER A O 1
ATOM 692 N N . PHE A 1 90 ? -3.361 -2.562 -2.904 1.00 84.56 90 PHE A N 1
ATOM 693 C CA . PHE A 1 90 ? -2.083 -3.261 -3.081 1.00 84.56 90 PHE A CA 1
ATOM 694 C C . PHE A 1 90 ? -1.171 -3.217 -1.856 1.00 84.56 90 PHE A C 1
ATOM 696 O O . PHE A 1 90 ? -0.095 -3.812 -1.897 1.00 84.56 90 PHE A O 1
ATOM 703 N N . ASP A 1 91 ? -1.582 -2.552 -0.772 1.00 86.44 91 ASP A N 1
ATOM 704 C CA . ASP A 1 91 ? -0.797 -2.565 0.461 1.00 86.44 91 ASP A CA 1
ATOM 705 C C . ASP A 1 91 ? -0.699 -4.015 0.969 1.00 86.44 91 ASP A C 1
ATOM 707 O O . ASP A 1 91 ? -1.653 -4.794 0.884 1.00 86.44 91 ASP A O 1
ATOM 711 N N . THR A 1 92 ? 0.469 -4.406 1.475 1.00 88.50 92 THR A N 1
ATOM 712 C CA . THR A 1 92 ? 0.676 -5.734 2.063 1.00 88.50 92 THR A CA 1
ATOM 713 C C . THR A 1 92 ? 0.139 -5.788 3.490 1.00 88.50 92 THR A C 1
ATOM 715 O O . THR A 1 92 ? -0.005 -4.761 4.155 1.00 88.50 92 THR A O 1
ATOM 718 N N . VAL A 1 93 ? -0.115 -6.996 3.999 1.00 88.56 93 VAL A N 1
ATOM 719 C CA . VAL A 1 93 ? -0.457 -7.215 5.418 1.00 88.56 93 VAL A CA 1
ATOM 720 C C . VAL A 1 93 ? 0.599 -6.600 6.347 1.00 88.56 93 VAL A C 1
ATOM 722 O O . VAL A 1 93 ? 0.248 -5.975 7.344 1.00 88.56 93 VAL A O 1
ATOM 725 N N . GLU A 1 94 ? 1.875 -6.679 5.975 1.00 89.62 94 GLU A N 1
ATOM 726 C CA . GLU A 1 94 ? 2.981 -6.038 6.691 1.00 89.62 94 GLU A CA 1
ATOM 727 C C . GLU A 1 94 ? 2.852 -4.505 6.716 1.00 89.62 94 GLU A C 1
ATOM 729 O O . GLU A 1 94 ? 2.977 -3.889 7.773 1.00 89.62 94 GLU A O 1
ATOM 734 N N . SER A 1 95 ? 2.504 -3.879 5.585 1.00 88.50 95 SER A N 1
ATOM 735 C CA . SER A 1 95 ? 2.242 -2.434 5.532 1.00 88.50 95 SER A CA 1
ATOM 736 C C . SER A 1 95 ? 1.060 -2.032 6.424 1.00 88.50 95 SER A C 1
ATOM 738 O O . SER A 1 95 ? 1.104 -0.998 7.094 1.00 88.50 95 SER A O 1
ATOM 740 N N . VAL A 1 96 ? 0.018 -2.868 6.499 1.00 90.00 96 VAL A N 1
ATOM 741 C CA . VAL A 1 96 ? -1.105 -2.653 7.425 1.00 90.00 96 VAL A CA 1
ATOM 742 C C . VAL A 1 96 ? -0.648 -2.756 8.881 1.00 90.00 96 VAL A C 1
ATOM 744 O O . VAL A 1 96 ? -0.995 -1.885 9.678 1.00 90.00 96 VAL A O 1
ATOM 747 N N . LYS A 1 97 ? 0.167 -3.757 9.231 1.00 90.88 97 LYS A N 1
ATOM 748 C CA . LYS A 1 97 ? 0.736 -3.896 10.581 1.00 90.88 97 LYS A CA 1
ATOM 749 C C . LYS A 1 97 ? 1.606 -2.696 10.963 1.00 90.88 97 LYS A C 1
ATOM 751 O O . LYS A 1 97 ? 1.492 -2.190 12.079 1.00 90.88 97 LYS A O 1
ATOM 756 N N . ALA A 1 98 ? 2.412 -2.182 10.035 1.00 91.31 98 ALA A N 1
ATOM 757 C CA . ALA A 1 98 ? 3.209 -0.975 10.251 1.00 91.31 98 ALA A CA 1
ATOM 758 C C . ALA A 1 98 ? 2.327 0.258 10.535 1.00 91.31 98 ALA A C 1
ATOM 760 O O . ALA A 1 98 ? 2.580 0.996 11.485 1.00 91.31 98 ALA A O 1
ATOM 761 N N . LYS A 1 99 ? 1.226 0.441 9.790 1.00 91.31 99 LYS A N 1
ATOM 762 C CA . LYS A 1 99 ? 0.245 1.516 10.052 1.00 91.31 99 LYS A CA 1
ATOM 763 C C . LYS A 1 99 ? -0.433 1.376 11.420 1.00 91.31 99 LYS A C 1
ATOM 765 O O . LYS A 1 99 ? -0.754 2.375 12.061 1.00 91.31 99 LYS A O 1
ATOM 770 N N . ILE A 1 100 ? -0.679 0.146 11.874 1.00 90.88 100 ILE A N 1
ATOM 771 C CA . ILE A 1 100 ? -1.210 -0.115 13.219 1.00 90.88 100 ILE A CA 1
ATOM 772 C C . ILE A 1 100 ? -0.158 0.207 14.279 1.00 90.88 100 ILE A C 1
ATOM 774 O O . ILE A 1 100 ? -0.495 0.825 15.285 1.00 90.88 100 ILE A O 1
ATOM 778 N N . GLN A 1 101 ? 1.105 -0.160 14.050 1.00 91.62 101 GLN A N 1
ATOM 779 C CA . GLN A 1 101 ? 2.211 0.147 14.957 1.00 91.62 101 GLN A CA 1
ATOM 780 C C . GLN A 1 101 ? 2.367 1.655 15.149 1.00 91.62 101 GLN A C 1
ATOM 782 O O . GLN A 1 101 ? 2.521 2.108 16.276 1.00 91.62 101 GLN A O 1
ATOM 787 N N . GLU A 1 102 ? 2.267 2.434 14.075 1.00 89.81 102 GLU A N 1
ATOM 788 C CA . GLU A 1 102 ? 2.321 3.897 14.139 1.00 89.81 102 GLU A CA 1
ATOM 789 C C . GLU A 1 102 ? 1.190 4.489 15.000 1.00 89.81 102 GLU A C 1
ATOM 791 O O . GLU A 1 102 ? 1.394 5.473 15.707 1.00 89.81 102 GLU A O 1
ATOM 796 N N . LYS A 1 103 ? -0.003 3.881 14.979 1.00 88.44 103 LYS A N 1
ATOM 797 C CA . LYS A 1 103 ? -1.174 4.381 15.718 1.00 88.44 103 LYS A CA 1
ATOM 798 C C . LYS A 1 103 ? -1.276 3.890 17.159 1.00 88.44 103 LYS A C 1
ATOM 800 O O . LYS A 1 103 ? -1.720 4.643 18.018 1.00 88.44 103 LYS A O 1
ATOM 805 N N . GLU A 1 104 ? -0.940 2.630 17.410 1.00 89.19 104 GLU A N 1
ATOM 806 C CA . GLU A 1 104 ? -1.140 1.973 18.709 1.00 89.19 104 GLU A CA 1
ATOM 807 C C . GLU A 1 104 ? 0.178 1.693 19.447 1.00 89.19 104 GLU A C 1
ATOM 809 O O . GLU A 1 104 ? 0.152 1.306 20.610 1.00 89.19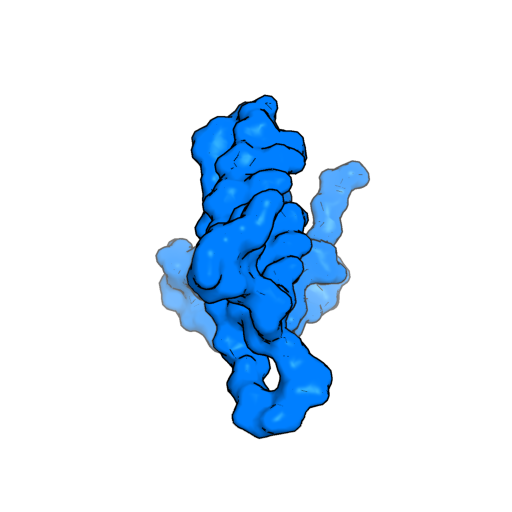 104 GLU A O 1
ATOM 814 N N . GLY A 1 105 ? 1.334 1.860 18.798 1.00 87.31 105 GLY A N 1
ATOM 815 C CA . GLY A 1 105 ? 2.656 1.619 19.390 1.00 87.31 105 GLY A CA 1
ATOM 816 C C . GLY A 1 105 ? 3.051 0.142 19.515 1.00 87.31 105 GLY A C 1
ATOM 817 O O . GLY A 1 105 ? 4.088 -0.171 20.093 1.00 87.31 105 GLY A O 1
ATOM 818 N N . ILE A 1 106 ? 2.249 -0.785 18.985 1.00 87.12 106 ILE A N 1
ATOM 819 C CA . ILE A 1 106 ? 2.499 -2.231 19.078 1.00 87.12 106 ILE A CA 1
ATOM 820 C C . ILE A 1 106 ? 3.396 -2.668 17.920 1.00 87.12 106 ILE A C 1
ATOM 822 O O . ILE A 1 106 ? 3.020 -2.480 16.766 1.00 87.12 106 ILE A O 1
ATOM 826 N N . SER A 1 107 ? 4.540 -3.300 18.207 1.00 89.19 107 SER A N 1
ATOM 827 C CA . SER A 1 107 ? 5.448 -3.817 17.168 1.00 89.19 107 SER A CA 1
ATOM 828 C C . SER A 1 107 ? 4.713 -4.700 16.155 1.00 89.19 107 SER A C 1
ATOM 830 O O . SER A 1 107 ? 3.949 -5.579 16.558 1.00 89.19 107 SER A O 1
ATOM 832 N N . ALA A 1 108 ? 4.945 -4.486 14.855 1.00 88.00 108 ALA A N 1
ATOM 833 C CA . ALA A 1 108 ? 4.294 -5.222 13.767 1.00 88.00 108 ALA A CA 1
ATOM 834 C C . ALA A 1 108 ? 4.397 -6.754 13.914 1.00 88.00 108 ALA A C 1
ATOM 836 O O . ALA A 1 108 ? 3.435 -7.467 13.628 1.00 88.00 108 ALA A O 1
ATOM 837 N N . GLU A 1 109 ? 5.518 -7.258 14.432 1.00 87.19 109 GLU A N 1
ATOM 838 C CA . GLU A 1 109 ? 5.756 -8.694 14.646 1.00 87.19 109 GLU A CA 1
ATOM 839 C C . GLU A 1 109 ? 4.855 -9.304 15.730 1.00 87.19 109 GLU A C 1
ATOM 841 O O . GLU A 1 109 ? 4.502 -10.480 15.669 1.00 87.19 109 GLU A O 1
ATOM 846 N N . LEU A 1 110 ? 4.439 -8.499 16.712 1.00 87.12 110 LEU A N 1
ATOM 847 C CA . LEU A 1 110 ? 3.548 -8.929 17.794 1.00 87.12 110 LEU A CA 1
ATOM 848 C C . LEU A 1 110 ? 2.069 -8.858 17.394 1.00 87.12 110 LEU A C 1
ATOM 850 O O . LEU A 1 110 ? 1.196 -9.324 18.130 1.00 87.12 110 LEU A O 1
ATOM 854 N N . GLN A 1 111 ? 1.757 -8.269 16.239 1.00 86.31 111 GLN A N 1
ATOM 855 C CA . GLN A 1 111 ? 0.385 -8.108 15.786 1.00 86.31 111 GLN A CA 1
ATOM 856 C C . GLN A 1 111 ? -0.109 -9.359 15.058 1.00 86.31 111 GLN A C 1
ATOM 858 O O . GLN A 1 111 ? 0.452 -9.793 14.050 1.00 86.31 111 GLN A O 1
ATOM 863 N N . ARG A 1 112 ? -1.248 -9.889 15.512 1.00 88.50 112 ARG A N 1
ATOM 864 C CA . ARG A 1 112 ? -1.999 -10.926 14.800 1.00 88.50 112 ARG A CA 1
ATOM 865 C C . ARG A 1 112 ? -3.265 -10.321 14.211 1.00 88.50 112 ARG A C 1
ATOM 867 O O . ARG A 1 112 ? -4.191 -9.984 14.943 1.00 88.50 112 ARG A O 1
ATOM 874 N N . LEU A 1 113 ? -3.304 -10.193 12.887 1.00 88.81 113 LEU A N 1
ATOM 875 C CA . LEU A 1 113 ? -4.486 -9.715 12.175 1.00 88.81 113 LEU A CA 1
ATOM 876 C C . LEU A 1 113 ? -5.383 -10.898 11.808 1.00 88.81 113 LEU A C 1
ATOM 878 O O . LEU A 1 113 ? -4.920 -11.880 11.226 1.00 88.81 113 LEU A O 1
ATOM 882 N N . LEU A 1 114 ? -6.667 -10.793 12.150 1.00 88.12 114 LEU A N 1
ATOM 883 C CA . LEU A 1 114 ? -7.693 -11.767 11.792 1.00 88.12 114 LEU A CA 1
ATOM 884 C C . LEU A 1 114 ? -8.776 -11.087 10.959 1.00 88.12 114 LEU A C 1
ATOM 886 O O . LEU A 1 114 ? -9.268 -10.020 11.320 1.00 88.12 114 LEU A O 1
ATOM 890 N N . PHE A 1 115 ? -9.185 -11.742 9.879 1.00 86.19 115 PHE A N 1
ATOM 891 C CA . PHE A 1 115 ? -10.308 -11.333 9.048 1.00 86.19 115 PHE A CA 1
ATOM 892 C C . PHE A 1 115 ? -11.252 -12.520 8.849 1.00 86.19 115 PHE A C 1
ATOM 894 O O . PHE A 1 115 ? -10.825 -13.586 8.408 1.00 86.19 115 PHE A O 1
ATOM 901 N N . CYS A 1 116 ? -12.527 -12.363 9.222 1.00 84.25 116 CYS A N 1
ATOM 902 C CA . CYS A 1 116 ? -13.543 -13.426 9.157 1.00 84.25 116 CYS A CA 1
ATOM 903 C C . CYS A 1 116 ? -13.078 -14.764 9.776 1.00 84.25 116 CYS A C 1
ATOM 905 O O . CYS A 1 116 ? -13.289 -15.833 9.207 1.00 84.25 116 CYS A O 1
ATOM 907 N N . GLY A 1 117 ? -12.386 -14.702 10.920 1.00 82.94 117 GLY A N 1
ATOM 908 C CA . GLY A 1 117 ? -11.854 -15.882 11.614 1.00 82.94 117 GLY A CA 1
ATOM 909 C C . GLY A 1 117 ? -10.597 -16.498 10.986 1.00 82.94 117 GLY A C 1
ATOM 910 O O . GLY A 1 117 ? -10.080 -17.476 11.516 1.00 82.94 117 GLY A O 1
ATOM 911 N N . ARG A 1 118 ? -10.069 -15.933 9.893 1.00 85.38 118 ARG A N 1
ATOM 912 C CA . ARG A 1 118 ? -8.823 -16.372 9.252 1.00 85.38 118 ARG A CA 1
ATOM 913 C C . ARG A 1 118 ? -7.685 -15.424 9.592 1.00 85.38 118 ARG A C 1
ATOM 915 O O . ARG A 1 118 ? -7.833 -14.208 9.477 1.00 85.38 118 ARG A O 1
ATOM 922 N N . GLN A 1 119 ? -6.545 -15.979 9.987 1.00 86.56 119 GLN A N 1
ATOM 923 C CA . GLN A 1 119 ? -5.332 -15.192 10.177 1.00 86.56 119 GLN A CA 1
ATOM 924 C C . GLN A 1 119 ? -4.825 -14.682 8.822 1.00 86.56 119 GLN A C 1
ATOM 926 O O . GLN A 1 119 ? -4.817 -15.414 7.829 1.00 86.56 119 GLN A O 1
ATOM 931 N N . LEU A 1 120 ? -4.431 -13.412 8.785 1.00 87.31 120 LEU A N 1
ATOM 932 C CA . LEU A 1 120 ? -3.750 -12.826 7.639 1.00 87.31 120 LEU A CA 1
ATOM 933 C C . LEU A 1 120 ? -2.254 -13.129 7.742 1.00 87.31 120 LEU A C 1
ATOM 935 O O . LEU A 1 120 ? -1.640 -12.884 8.781 1.00 87.31 120 LEU A O 1
ATOM 939 N N . GLU A 1 121 ? -1.692 -13.678 6.670 1.00 83.75 121 GLU A N 1
ATOM 940 C CA . GLU A 1 121 ? -0.265 -13.986 6.564 1.00 83.75 121 GLU A CA 1
ATOM 941 C C . GLU A 1 121 ? 0.484 -12.837 5.892 1.00 83.75 121 GLU A C 1
ATOM 943 O O . GLU A 1 121 ? -0.055 -12.139 5.024 1.00 83.75 121 GLU A O 1
ATOM 948 N N . ASP A 1 122 ? 1.737 -12.658 6.300 1.00 77.25 122 ASP A N 1
ATOM 949 C CA . ASP A 1 122 ? 2.628 -11.667 5.712 1.00 77.25 122 ASP A CA 1
ATOM 950 C C . ASP A 1 122 ? 2.953 -12.039 4.254 1.00 77.25 122 ASP A C 1
ATOM 952 O O . ASP A 1 122 ? 2.961 -13.208 3.874 1.00 77.25 122 ASP A O 1
ATOM 956 N N . GLY A 1 123 ? 3.149 -11.032 3.400 1.00 74.69 123 GLY A N 1
ATOM 957 C CA . GLY A 1 123 ? 3.382 -11.218 1.960 1.00 74.69 123 GLY A CA 1
ATOM 958 C C . GLY A 1 123 ? 2.124 -11.234 1.080 1.00 74.69 123 GLY A C 1
ATOM 959 O O . GLY A 1 123 ? 2.237 -11.124 -0.141 1.00 74.69 123 GLY A O 1
ATOM 960 N N . HIS A 1 124 ? 0.920 -11.287 1.656 1.00 81.25 124 HIS A N 1
ATOM 961 C CA . HIS A 1 124 ? -0.318 -11.086 0.896 1.00 81.25 124 HIS A CA 1
ATOM 962 C C . HIS A 1 124 ? -0.738 -9.616 0.835 1.00 81.25 124 HIS A C 1
ATOM 964 O O . HIS A 1 124 ? -0.505 -8.840 1.763 1.00 81.25 124 HIS A O 1
ATOM 970 N N . THR A 1 125 ? -1.388 -9.237 -0.265 1.00 79.81 125 THR A N 1
ATOM 971 C CA . THR A 1 125 ? -2.008 -7.916 -0.414 1.00 79.81 125 THR A CA 1
ATOM 972 C C . THR A 1 125 ? -3.366 -7.873 0.278 1.00 79.81 125 THR A C 1
ATOM 974 O O . THR A 1 125 ? -4.076 -8.881 0.371 1.00 79.81 125 THR A O 1
ATOM 977 N N . THR A 1 126 ? -3.758 -6.689 0.740 1.00 76.19 126 THR A N 1
ATOM 978 C CA . THR A 1 126 ? -5.065 -6.432 1.357 1.00 76.19 126 THR A CA 1
ATOM 979 C C . THR A 1 126 ? -6.216 -6.844 0.442 1.00 76.19 126 THR A C 1
ATOM 981 O O . THR A 1 126 ? -7.107 -7.550 0.901 1.00 76.19 126 THR A O 1
ATOM 984 N N . SER A 1 127 ? -6.168 -6.515 -0.855 1.00 71.81 127 SER A N 1
ATOM 985 C CA . SER A 1 127 ? -7.211 -6.882 -1.832 1.00 71.81 127 SER A CA 1
ATOM 986 C C . SER A 1 127 ? -7.422 -8.398 -1.973 1.00 71.81 127 SER A C 1
ATOM 988 O O . SER A 1 127 ? -8.544 -8.861 -2.168 1.00 71.81 127 SER A O 1
ATOM 990 N N . SER A 1 128 ? -6.368 -9.205 -1.807 1.00 74.25 128 SER A N 1
ATOM 991 C CA . SER A 1 128 ? -6.475 -10.668 -1.897 1.00 74.25 128 SER A CA 1
ATOM 992 C C . SER A 1 128 ? -7.290 -11.274 -0.748 1.00 74.25 128 SER A C 1
ATOM 994 O O . SER A 1 128 ? -7.981 -12.279 -0.934 1.00 74.25 128 SER A O 1
ATOM 996 N N . ARG A 1 129 ? -7.197 -10.686 0.450 1.00 72.62 129 ARG A N 1
ATOM 997 C CA . ARG A 1 129 ? -7.698 -11.301 1.689 1.00 72.62 129 ARG A CA 1
ATOM 998 C C . ARG A 1 129 ? -8.841 -10.536 2.352 1.00 72.62 129 ARG A C 1
ATOM 1000 O O . ARG A 1 129 ? -9.594 -11.151 3.100 1.00 72.62 129 ARG A O 1
ATOM 1007 N N . ILE A 1 130 ? -8.986 -9.243 2.079 1.00 75.19 130 ILE A N 1
ATOM 1008 C CA . ILE A 1 130 ? -9.995 -8.359 2.665 1.00 75.19 130 ILE A CA 1
ATOM 1009 C C . ILE A 1 130 ? -10.921 -7.915 1.536 1.00 75.19 130 ILE A C 1
ATOM 1011 O O . ILE A 1 130 ? -10.553 -7.079 0.713 1.00 75.19 130 ILE A O 1
ATOM 1015 N N . ARG A 1 131 ? -12.125 -8.491 1.481 1.00 68.56 131 ARG A N 1
ATOM 1016 C CA . ARG A 1 131 ? -13.154 -8.030 0.543 1.00 68.56 131 ARG A CA 1
ATOM 1017 C C . ARG A 1 131 ? -13.941 -6.876 1.169 1.00 68.56 131 ARG A C 1
ATOM 1019 O O . ARG A 1 131 ? -14.257 -6.965 2.358 1.00 68.56 131 ARG A O 1
ATOM 1026 N N . PRO A 1 132 ? -14.270 -5.821 0.404 1.00 62.25 132 PRO A N 1
ATOM 1027 C CA . PRO A 1 132 ? -15.217 -4.817 0.864 1.00 62.25 132 PRO A CA 1
ATOM 1028 C C . PRO A 1 132 ? -16.568 -5.488 1.136 1.00 62.25 132 PRO A C 1
ATOM 1030 O O . PRO A 1 132 ? -16.989 -6.369 0.386 1.00 62.25 132 PRO A O 1
ATOM 1033 N N . PHE A 1 133 ? -17.229 -5.089 2.220 1.00 56.81 133 PHE A N 1
ATOM 1034 C CA . PHE A 1 133 ? -18.632 -5.427 2.429 1.00 56.81 133 PHE A CA 1
ATOM 1035 C C . PHE A 1 133 ? -19.436 -4.618 1.404 1.00 56.81 133 PHE A C 1
ATOM 1037 O O . PHE A 1 133 ? -19.553 -3.403 1.550 1.00 56.81 133 PHE A O 1
ATOM 1044 N N . THR A 1 134 ? -19.883 -5.271 0.332 1.00 47.59 134 THR A N 1
ATOM 1045 C CA . THR A 1 134 ? -20.837 -4.725 -0.646 1.00 47.59 134 THR A CA 1
ATOM 1046 C C . THR A 1 134 ? -22.227 -5.226 -0.327 1.00 47.59 134 THR A C 1
ATOM 1048 O O . THR A 1 134 ? -22.326 -6.454 -0.088 1.00 47.59 134 THR A O 1
#

Secondary structure (DSSP, 8-state):
-B-TTSEEEEEEEE-S-SEEEEEEEE-TTSTT----PEEEEEE-SSTTSPEEEEEEEETTEEEEEEEE-EEEEEEEPTTS-EEEEEEETT-BHHHHHHHHHHHH---GGG---EETTEEPPTT-BHHHH-----

pLDDT: mean 79.96, std 10.11, range [47.59, 92.06]

Sequence (134 aa):
MKNVDGKTMLNLEVDNSNFIDIKIEEDPTRPGQSRHGKLAKIPNKTLGEKMNINLEVDSSKIVDLRIGHVMQIFCKTHMGKTITLTVGSFDTVESVKAKIQEKEGISAELQRLLFCGRQLEDGHTTSSRIRPFT

InterPro domains:
  IPR000626 Ubiquitin-like domain [PF00240] (73-126)
  IPR000626 Ubiquitin-like domain [PS50053] (71-128)
  IPR000626 Ubiquitin-like domain [SM00213] (71-131)
  IPR019956 Ubiquitin domain [PR00348] (81-101)
  IPR019956 Ubiquitin domain [PR00348] (102-122)
  IPR029071 Ubiquitin-like domain superfamily [SSF54236] (62-128)
  IPR050158 Ubiquitin and ubiquitin-like [PTHR10666] (71-127)